Protein AF-A0A931RQ70-F1 (afdb_monomer_lite)

Foldseek 3Di:
DDPPPPPVVVVVVVVVVVVVVVVCVVVVDDPVCCVPPPVNVVVVVVVVVVVVVCCVPPVVVVVVVCCVPPVVVVVVVD

Structure (mmCIF, N/CA/C/O backbone):
data_AF-A0A931RQ70-F1
#
_entry.id   AF-A0A931RQ70-F1
#
loop_
_atom_site.group_PDB
_atom_site.id
_atom_site.type_symbol
_atom_site.label_atom_id
_atom_site.label_alt_id
_atom_site.label_comp_id
_atom_site.label_asym_id
_atom_site.label_entity_id
_atom_site.label_seq_id
_atom_site.pdbx_PDB_ins_code
_atom_site.Cartn_x
_atom_site.Cartn_y
_atom_site.Cartn_z
_atom_site.occupancy
_atom_site.B_iso_or_equiv
_atom_site.auth_seq_id
_atom_site.auth_comp_id
_atom_site.auth_asym_id
_atom_site.auth_atom_id
_atom_site.pdbx_PDB_model_num
ATOM 1 N N . MET A 1 1 ? 8.403 -20.977 -30.434 1.00 39.66 1 MET A N 1
ATOM 2 C CA . MET A 1 1 ? 9.463 -20.957 -29.408 1.00 39.66 1 MET A CA 1
ATOM 3 C C . MET A 1 1 ? 8.960 -20.180 -28.195 1.00 39.66 1 MET A C 1
ATOM 5 O O . MET A 1 1 ? 8.563 -19.037 -28.346 1.00 39.66 1 MET A O 1
ATOM 9 N N . ALA A 1 2 ? 8.928 -20.863 -27.046 1.00 42.84 2 ALA A N 1
ATOM 10 C CA . ALA A 1 2 ? 8.950 -20.370 -25.662 1.00 42.84 2 ALA A CA 1
ATOM 11 C C . ALA A 1 2 ? 7.914 -19.322 -25.176 1.00 42.84 2 ALA A C 1
ATOM 13 O O . ALA A 1 2 ? 8.199 -18.134 -25.055 1.00 42.84 2 ALA A O 1
ATOM 14 N N . GLN A 1 3 ? 6.767 -19.819 -24.696 1.00 49.66 3 GLN A N 1
ATOM 15 C CA . GLN A 1 3 ? 5.905 -19.166 -23.697 1.00 49.66 3 GLN A CA 1
ATOM 16 C C . GLN A 1 3 ? 6.581 -19.111 -22.303 1.00 49.66 3 GLN A C 1
ATOM 18 O O . GLN A 1 3 ? 6.146 -19.787 -21.378 1.00 49.66 3 GLN A O 1
ATOM 23 N N . LYS A 1 4 ? 7.668 -18.345 -22.121 1.00 48.53 4 LYS A N 1
ATOM 24 C CA . LYS A 1 4 ? 8.475 -18.384 -20.874 1.00 48.53 4 LYS A CA 1
ATOM 25 C C . LYS A 1 4 ? 8.405 -17.130 -19.985 1.00 48.53 4 LYS A C 1
ATOM 27 O O . LYS A 1 4 ? 9.210 -16.993 -19.071 1.00 48.53 4 LYS A O 1
ATOM 32 N N . TYR A 1 5 ? 7.455 -16.222 -20.230 1.00 52.97 5 TYR A N 1
ATOM 33 C CA . TYR A 1 5 ? 7.335 -14.953 -19.483 1.00 52.97 5 TYR A CA 1
ATOM 34 C C . TYR A 1 5 ? 6.115 -14.861 -18.557 1.00 52.97 5 TYR A C 1
ATOM 36 O O . TYR A 1 5 ? 6.041 -13.947 -17.741 1.00 52.97 5 TYR A O 1
ATOM 44 N N . LYS A 1 6 ? 5.165 -15.802 -18.636 1.00 52.50 6 LYS A N 1
ATOM 45 C CA . LYS A 1 6 ? 3.911 -15.721 -17.866 1.00 52.50 6 LYS A CA 1
ATOM 46 C C . LYS A 1 6 ? 4.061 -16.169 -16.406 1.00 52.50 6 LYS A C 1
ATOM 48 O O . LYS A 1 6 ? 3.339 -15.681 -15.547 1.00 52.50 6 LYS A O 1
ATOM 53 N N . GLU A 1 7 ? 5.019 -17.046 -16.109 1.00 57.06 7 GLU A N 1
ATOM 54 C CA . GLU A 1 7 ? 5.144 -17.651 -14.772 1.00 57.06 7 GLU A CA 1
ATOM 55 C C . GLU A 1 7 ? 5.994 -16.831 -13.793 1.00 57.06 7 GLU A C 1
ATOM 57 O O . GLU A 1 7 ? 5.798 -16.911 -12.583 1.00 57.06 7 GLU A O 1
ATOM 62 N N . ARG A 1 8 ? 6.893 -15.976 -14.300 1.00 62.19 8 ARG A N 1
ATOM 63 C CA . ARG A 1 8 ? 7.764 -15.145 -13.452 1.00 62.19 8 ARG A CA 1
ATOM 64 C C . ARG A 1 8 ? 6.984 -14.050 -12.714 1.00 62.19 8 ARG A C 1
ATOM 66 O O . ARG A 1 8 ? 7.210 -13.845 -11.527 1.00 62.19 8 ARG A O 1
ATOM 73 N N . GLY A 1 9 ? 6.019 -13.418 -13.388 1.00 69.94 9 GLY A N 1
ATOM 74 C CA . GLY A 1 9 ? 5.227 -12.327 -12.806 1.00 69.94 9 GLY A CA 1
ATOM 75 C C . GLY A 1 9 ? 4.265 -12.768 -11.698 1.00 69.94 9 GLY A C 1
ATOM 76 O O . GLY A 1 9 ? 3.970 -11.989 -10.799 1.00 69.94 9 GLY A O 1
ATOM 77 N N . PHE A 1 10 ? 3.798 -14.021 -11.719 1.00 83.56 10 PHE A N 1
ATOM 78 C CA . PHE A 1 10 ? 2.891 -14.528 -10.684 1.00 83.56 10 PHE A CA 1
ATOM 79 C C . PHE A 1 10 ? 3.614 -14.771 -9.353 1.00 83.56 10 PHE A C 1
ATOM 81 O O . PHE A 1 10 ? 3.116 -14.394 -8.295 1.00 83.56 10 PHE A O 1
ATOM 88 N N . ILE A 1 11 ? 4.818 -15.347 -9.407 1.00 86.81 11 ILE A N 1
ATOM 89 C CA . ILE A 1 11 ? 5.644 -15.579 -8.214 1.00 86.81 11 ILE A CA 1
ATOM 90 C C . ILE A 1 11 ? 6.111 -14.244 -7.625 1.00 86.81 11 ILE A C 1
ATOM 92 O O . ILE A 1 11 ? 6.054 -14.056 -6.414 1.00 86.81 11 ILE A O 1
ATOM 96 N N . GLU A 1 12 ? 6.512 -13.295 -8.472 1.00 81.56 12 GLU A N 1
ATOM 97 C CA . GLU A 1 12 ? 6.910 -11.953 -8.038 1.00 81.56 12 GLU A CA 1
ATOM 98 C C . GLU A 1 12 ? 5.762 -11.219 -7.325 1.00 81.56 12 GLU A C 1
ATOM 100 O O . GLU A 1 12 ? 5.972 -10.633 -6.265 1.00 81.56 12 GLU A O 1
ATOM 105 N N . LEU A 1 13 ? 4.526 -11.349 -7.825 1.00 87.50 13 LEU A N 1
ATOM 106 C CA . LEU A 1 13 ? 3.335 -10.819 -7.156 1.00 87.50 13 LEU A CA 1
ATOM 107 C C . LEU A 1 13 ? 3.139 -11.436 -5.762 1.00 87.50 13 LEU A C 1
ATOM 109 O O . LEU A 1 13 ? 2.880 -10.708 -4.806 1.00 87.50 13 LEU A O 1
ATOM 113 N N . ILE A 1 14 ? 3.284 -12.759 -5.627 1.00 90.69 14 ILE A N 1
ATOM 114 C CA . ILE A 1 14 ? 3.167 -13.449 -4.331 1.00 90.69 14 ILE A CA 1
ATOM 115 C C . ILE A 1 14 ? 4.226 -12.933 -3.353 1.00 90.69 14 ILE A C 1
ATOM 117 O O . ILE A 1 14 ? 3.900 -12.620 -2.209 1.00 90.69 14 ILE A O 1
ATOM 121 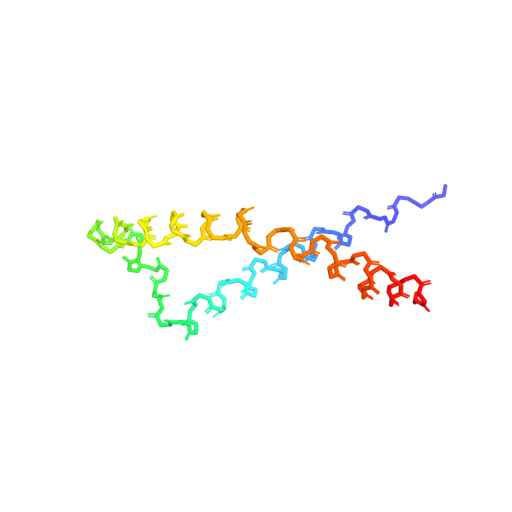N N . VAL A 1 15 ? 5.476 -12.795 -3.801 1.00 92.06 15 VAL A N 1
ATOM 122 C CA . VAL A 1 15 ? 6.572 -12.269 -2.974 1.00 92.06 15 VAL A CA 1
ATOM 123 C C . VAL A 1 15 ? 6.280 -10.835 -2.522 1.00 92.06 15 VAL A C 1
ATOM 125 O O . VAL A 1 15 ? 6.462 -10.523 -1.347 1.00 92.06 15 VAL A O 1
ATOM 128 N N . ILE A 1 16 ? 5.759 -9.982 -3.408 1.00 90.06 16 ILE A N 1
ATOM 129 C CA . ILE A 1 16 ? 5.353 -8.608 -3.071 1.00 90.06 16 ILE A CA 1
ATOM 130 C C . ILE A 1 16 ? 4.228 -8.600 -2.027 1.00 90.06 16 ILE A C 1
ATOM 132 O O . ILE A 1 16 ? 4.295 -7.836 -1.065 1.00 90.06 16 ILE A O 1
ATOM 136 N N . VAL A 1 17 ? 3.211 -9.455 -2.176 1.00 88.25 17 VAL A N 1
ATOM 137 C CA . VAL A 1 17 ? 2.100 -9.554 -1.213 1.00 88.25 17 VAL A CA 1
ATOM 138 C C . VAL A 1 17 ? 2.603 -10.010 0.158 1.00 88.25 17 VAL A C 1
ATOM 140 O O . VAL A 1 17 ? 2.225 -9.423 1.171 1.00 88.25 17 V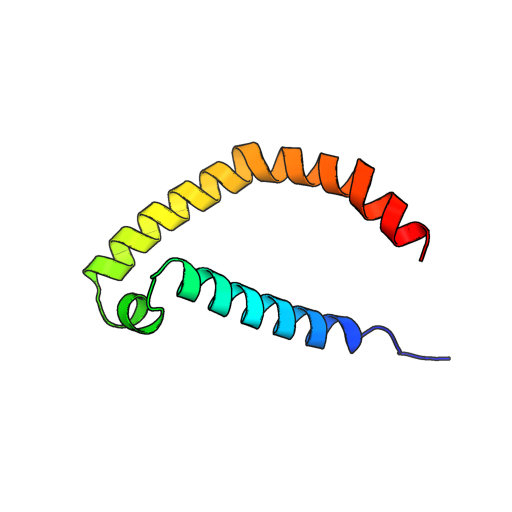AL A O 1
ATOM 143 N N . ILE A 1 18 ? 3.494 -11.004 0.203 1.00 92.94 18 ILE A N 1
ATOM 144 C CA . ILE A 1 18 ? 4.106 -11.474 1.454 1.00 92.94 18 ILE A CA 1
ATOM 145 C C . ILE A 1 18 ? 4.924 -10.352 2.105 1.00 92.94 18 ILE A C 1
ATOM 147 O O . ILE A 1 18 ? 4.777 -10.103 3.300 1.00 92.94 18 ILE A O 1
ATOM 151 N N . LEU A 1 19 ? 5.742 -9.633 1.332 1.00 93.06 19 LEU A N 1
ATOM 152 C CA . LEU A 1 19 ? 6.522 -8.501 1.838 1.00 93.06 19 LEU A CA 1
ATOM 153 C C . LEU A 1 19 ? 5.631 -7.389 2.395 1.00 93.06 19 LEU A C 1
ATOM 155 O O . LEU A 1 19 ? 5.919 -6.868 3.468 1.00 93.06 19 LEU A O 1
ATOM 159 N N . LEU A 1 20 ? 4.528 -7.058 1.721 1.00 87.06 20 LEU A N 1
ATOM 160 C CA . LEU A 1 20 ? 3.554 -6.084 2.221 1.00 87.06 20 LEU A CA 1
ATOM 161 C C . LEU A 1 20 ? 2.953 -6.517 3.562 1.00 87.06 20 LEU A C 1
ATOM 163 O O . LEU A 1 20 ? 2.889 -5.710 4.487 1.00 87.06 20 LEU A O 1
ATOM 167 N N . VAL A 1 21 ? 2.566 -7.789 3.694 1.00 86.94 21 VAL A N 1
ATOM 168 C CA . VAL A 1 21 ? 2.053 -8.353 4.955 1.00 86.94 21 VAL A CA 1
ATOM 169 C C . VAL A 1 21 ? 3.091 -8.244 6.076 1.00 86.94 21 VAL A C 1
ATOM 171 O O . VAL A 1 21 ? 2.745 -7.853 7.193 1.00 86.94 21 VAL A O 1
ATOM 174 N N . VAL A 1 22 ? 4.364 -8.529 5.784 1.00 89.81 22 VAL A N 1
ATOM 175 C CA . VAL A 1 22 ? 5.468 -8.391 6.747 1.00 89.81 22 VAL A CA 1
ATOM 176 C C . VAL A 1 22 ? 5.666 -6.932 7.151 1.00 89.81 22 VAL A C 1
ATOM 178 O O . VAL A 1 22 ? 5.727 -6.645 8.341 1.00 89.81 22 VAL A O 1
ATOM 181 N N . ILE A 1 23 ? 5.704 -5.998 6.199 1.00 87.38 23 ILE A N 1
ATOM 182 C CA . ILE A 1 23 ? 5.872 -4.565 6.480 1.00 87.38 23 ILE A CA 1
ATOM 183 C C . ILE A 1 23 ? 4.732 -4.046 7.363 1.00 87.38 23 ILE A C 1
ATOM 185 O O . ILE A 1 23 ? 4.992 -3.396 8.371 1.00 87.38 23 ILE A O 1
ATOM 189 N N . VAL A 1 24 ? 3.475 -4.371 7.040 1.00 82.94 24 VAL A N 1
ATOM 190 C CA . VAL A 1 24 ? 2.314 -3.968 7.856 1.00 82.94 24 VAL A CA 1
ATOM 191 C C . VAL A 1 24 ? 2.400 -4.558 9.267 1.00 82.94 24 VAL A C 1
ATOM 193 O O . VAL A 1 24 ? 2.117 -3.861 10.241 1.00 82.94 24 VAL A O 1
ATOM 196 N N . SER A 1 25 ? 2.868 -5.802 9.390 1.00 81.94 25 SER A N 1
ATOM 197 C CA . SER A 1 25 ? 3.087 -6.447 10.690 1.00 81.94 25 SER A CA 1
ATOM 198 C C . SER A 1 25 ? 4.203 -5.766 11.497 1.00 81.94 25 SER A C 1
ATOM 200 O O . SER A 1 25 ? 4.066 -5.595 12.707 1.00 81.94 25 SER A O 1
ATOM 202 N N . LEU A 1 26 ? 5.284 -5.324 10.840 1.00 87.06 26 LEU A N 1
ATOM 203 C CA . LEU A 1 26 ? 6.391 -4.582 11.461 1.00 87.06 26 LEU A CA 1
ATOM 204 C C . LEU A 1 26 ? 5.986 -3.176 11.920 1.00 87.06 26 LEU A C 1
ATOM 206 O O . LEU A 1 26 ? 6.540 -2.669 12.890 1.00 87.06 26 LEU A O 1
ATOM 210 N N . LEU A 1 27 ? 4.985 -2.569 11.279 1.00 81.88 27 LEU A N 1
ATOM 211 C CA . LEU A 1 27 ? 4.377 -1.307 11.719 1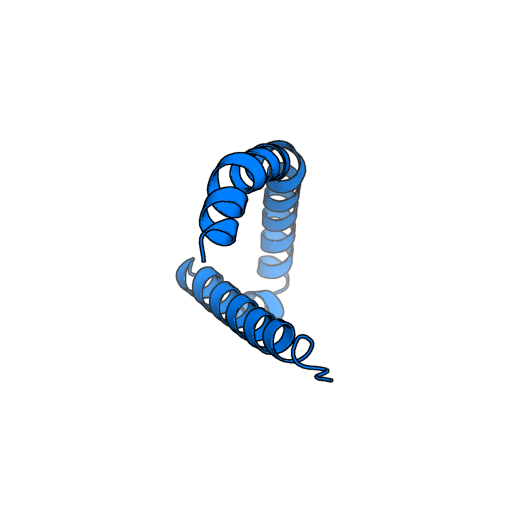.00 81.88 27 LEU A CA 1
ATOM 212 C C . LEU A 1 27 ? 3.507 -1.468 12.984 1.00 81.88 27 LEU A C 1
ATOM 214 O O . LEU A 1 27 ? 2.859 -0.515 13.411 1.00 81.88 27 LEU A O 1
ATOM 218 N N . GLY A 1 28 ? 3.479 -2.661 13.591 1.00 72.56 28 GLY A N 1
ATOM 219 C CA . GLY A 1 28 ? 2.724 -2.954 14.811 1.00 72.56 28 GLY A CA 1
ATOM 220 C C . GLY A 1 28 ? 1.228 -3.157 14.572 1.00 72.56 28 GLY A C 1
ATOM 221 O O . GLY A 1 28 ? 0.455 -3.265 15.524 1.00 72.56 28 GLY A O 1
ATOM 222 N N . VAL A 1 29 ? 0.800 -3.220 13.308 1.00 73.88 29 VAL A N 1
ATOM 223 C CA . VAL A 1 29 ? -0.604 -3.378 12.942 1.00 73.88 29 VAL A CA 1
ATOM 224 C C . VAL A 1 29 ? -0.913 -4.857 12.747 1.00 73.88 29 VAL A C 1
ATOM 226 O O . VAL A 1 29 ? -0.479 -5.500 11.794 1.00 73.88 29 VAL A O 1
ATOM 229 N N . SER A 1 30 ? -1.709 -5.405 13.660 1.00 73.25 30 SER A N 1
ATOM 230 C CA . SER A 1 30 ? -2.222 -6.767 13.550 1.00 73.25 30 SER A CA 1
ATOM 231 C C . SER A 1 30 ? -3.317 -6.832 12.476 1.00 73.25 30 SER A C 1
ATOM 233 O O . SER A 1 30 ? -4.401 -6.269 12.621 1.00 73.25 30 SER A O 1
ATOM 235 N N . LEU A 1 31 ? -3.052 -7.547 11.379 1.00 71.56 31 LEU A N 1
ATOM 236 C CA . LEU A 1 31 ? -4.044 -7.794 10.319 1.00 71.56 31 LEU A CA 1
ATOM 237 C C . LEU A 1 31 ? -5.311 -8.464 10.879 1.00 71.56 31 LEU A C 1
ATOM 239 O O . LEU A 1 31 ? -6.425 -8.142 10.473 1.00 71.56 31 LEU A O 1
ATOM 243 N N . THR A 1 32 ? -5.157 -9.341 11.872 1.00 75.56 32 THR A N 1
ATOM 244 C CA . THR A 1 32 ? -6.274 -10.009 12.550 1.00 75.56 32 THR A CA 1
ATOM 245 C C . THR A 1 32 ? -7.122 -9.031 13.365 1.00 75.56 32 THR A C 1
ATOM 247 O O . THR A 1 32 ? -8.348 -9.152 13.387 1.00 75.56 32 THR A O 1
ATOM 250 N N . SER A 1 33 ? -6.515 -8.036 14.019 1.00 71.88 33 SER A N 1
ATOM 251 C CA . SER A 1 33 ? -7.259 -7.031 14.788 1.00 71.88 33 SER A CA 1
ATOM 252 C C . SER A 1 33 ? -7.942 -6.000 13.888 1.00 71.88 33 SER A C 1
ATOM 254 O O . SER A 1 33 ? -9.036 -5.549 14.222 1.00 71.88 33 SER A O 1
ATOM 256 N N . LEU A 1 34 ? -7.374 -5.706 12.712 1.00 72.56 34 LEU A N 1
ATOM 257 C CA . LEU A 1 34 ? -8.025 -4.891 11.680 1.00 72.56 34 LEU A CA 1
ATOM 258 C C . LEU A 1 34 ? -9.296 -5.537 11.115 1.00 72.56 34 LEU A C 1
ATOM 260 O O . LEU A 1 34 ? -10.239 -4.833 10.761 1.00 72.56 34 LEU A O 1
ATOM 264 N N . VAL A 1 35 ? -9.329 -6.868 11.008 1.00 73.69 35 VAL A N 1
ATOM 265 C CA . VAL A 1 35 ? -10.487 -7.589 10.454 1.00 73.69 35 VAL A CA 1
ATOM 266 C C . VAL A 1 35 ? -11.533 -7.900 11.528 1.00 73.69 35 VAL A C 1
ATOM 268 O O . VAL A 1 35 ? -12.727 -7.884 11.236 1.00 73.69 35 VAL A O 1
ATOM 271 N N . SER A 1 36 ? -11.112 -8.145 12.771 1.00 78.81 36 SER A N 1
ATOM 272 C CA . SER A 1 36 ? -12.016 -8.532 13.864 1.00 78.81 36 SER A CA 1
ATOM 273 C C . SER A 1 36 ? -12.642 -7.352 14.615 1.00 78.81 36 SER A C 1
ATOM 275 O O . SER A 1 36 ? -13.733 -7.502 15.164 1.00 78.81 36 SER A O 1
ATOM 277 N N . ASN A 1 37 ? -12.001 -6.178 14.639 1.00 78.94 37 ASN A N 1
ATOM 278 C CA . ASN A 1 37 ? -12.445 -5.052 15.460 1.00 78.94 37 ASN A CA 1
ATOM 279 C C . ASN A 1 37 ? -12.942 -3.877 14.598 1.00 78.94 37 ASN A C 1
ATOM 281 O O . ASN A 1 37 ? -12.161 -3.210 13.916 1.00 78.94 37 ASN A O 1
ATOM 285 N N . LYS A 1 38 ? -14.256 -3.607 14.643 1.00 79.00 38 LYS A N 1
ATOM 286 C CA . LYS A 1 38 ? -14.924 -2.566 13.834 1.00 79.00 38 LYS A CA 1
ATOM 287 C C . LYS A 1 38 ? -14.288 -1.181 13.999 1.00 79.00 38 LYS A C 1
ATOM 289 O O . LYS A 1 38 ? -14.057 -0.501 13.005 1.00 79.00 38 LYS A O 1
ATOM 294 N N . THR A 1 39 ? -13.935 -0.802 15.224 1.00 79.44 39 THR A N 1
ATOM 295 C CA . THR A 1 39 ? -13.355 0.516 15.518 1.00 79.44 39 THR A CA 1
ATOM 296 C C . THR A 1 39 ? -11.948 0.664 14.941 1.00 79.44 39 THR A C 1
ATOM 298 O O . THR A 1 39 ? -11.601 1.710 14.397 1.00 79.44 39 THR A O 1
ATOM 301 N N . LEU A 1 40 ? -11.122 -0.385 15.016 1.00 75.44 40 LEU A N 1
ATOM 302 C CA . LEU A 1 40 ? -9.786 -0.363 14.407 1.00 75.44 40 LEU A CA 1
ATOM 303 C C . LEU A 1 40 ? -9.874 -0.333 12.882 1.00 75.44 40 LEU A C 1
ATOM 305 O O . LEU A 1 40 ? -9.117 0.393 12.241 1.00 75.44 40 LEU A O 1
ATOM 309 N N . LYS A 1 41 ? -10.834 -1.062 12.307 1.00 79.69 41 LYS A N 1
ATOM 310 C CA . LYS A 1 41 ? -11.095 -1.065 10.868 1.00 79.69 41 LYS A CA 1
ATOM 311 C C . LYS A 1 41 ? -11.438 0.329 10.338 1.00 79.69 41 LYS A C 1
ATOM 313 O O . LYS A 1 41 ? -10.896 0.734 9.315 1.00 79.69 41 LYS A O 1
ATOM 318 N N . GLU A 1 42 ? -12.319 1.057 11.018 1.00 80.56 42 GLU A N 1
ATOM 319 C CA . GLU A 1 42 ? -12.742 2.402 10.602 1.00 80.56 42 GLU A CA 1
ATOM 320 C C . GLU A 1 42 ? -11.603 3.425 10.708 1.00 80.56 42 GLU A C 1
ATOM 322 O O . GLU A 1 42 ? -11.356 4.170 9.760 1.00 80.56 42 GLU A O 1
ATOM 327 N N . ASN A 1 43 ? -10.831 3.401 11.800 1.00 81.19 43 ASN A N 1
ATOM 328 C CA . ASN A 1 43 ? -9.661 4.272 11.953 1.00 81.19 43 ASN A CA 1
ATOM 329 C C . ASN A 1 43 ? -8.571 3.969 10.915 1.00 81.19 43 ASN A C 1
ATOM 331 O O . ASN A 1 43 ? -7.986 4.884 10.334 1.00 81.19 43 ASN A O 1
ATOM 335 N N . PHE A 1 44 ? -8.321 2.690 10.630 1.00 83.38 44 PHE A N 1
ATOM 336 C CA . PHE A 1 44 ? -7.361 2.297 9.603 1.00 83.38 44 PHE A CA 1
ATOM 337 C C . PHE A 1 44 ? -7.843 2.663 8.198 1.00 83.38 44 PHE A C 1
ATOM 339 O O . PHE A 1 44 ? -7.031 3.053 7.369 1.00 83.38 44 PHE A O 1
ATOM 346 N N . ALA A 1 45 ? -9.148 2.596 7.925 1.00 82.12 45 ALA A N 1
ATOM 347 C CA . ALA A 1 45 ? -9.708 3.041 6.653 1.00 82.12 45 ALA A CA 1
ATOM 348 C C . ALA A 1 45 ? -9.504 4.549 6.432 1.00 82.12 45 ALA A C 1
ATOM 350 O O . ALA A 1 45 ? -9.150 4.949 5.326 1.00 82.12 45 ALA A O 1
ATOM 351 N N . LEU A 1 46 ? -9.655 5.374 7.473 1.00 83.81 46 LEU A N 1
ATOM 352 C CA . LEU A 1 46 ? -9.363 6.811 7.408 1.00 83.81 46 LEU A CA 1
ATOM 353 C C . LEU A 1 46 ? -7.872 7.085 7.179 1.00 83.81 46 LEU A C 1
ATOM 355 O O . LEU A 1 46 ? -7.513 7.867 6.298 1.00 83.81 46 LEU A O 1
ATOM 359 N N . LEU A 1 47 ? -6.994 6.399 7.920 1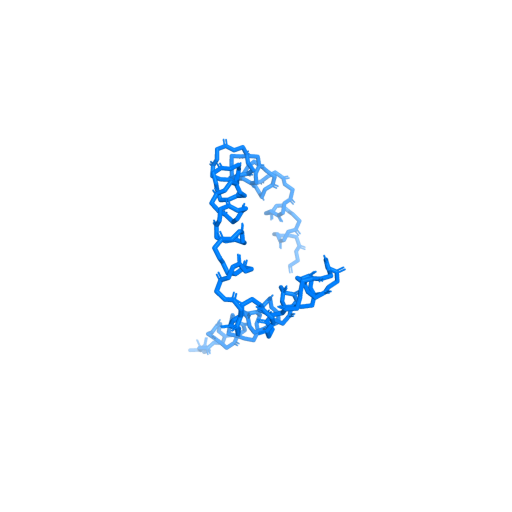.00 84.69 47 LEU A N 1
ATOM 360 C CA . LEU A 1 47 ? -5.547 6.490 7.710 1.00 84.69 47 LEU A CA 1
ATOM 361 C C . LEU A 1 47 ? -5.163 6.051 6.295 1.00 84.69 47 LEU A C 1
ATOM 363 O O . LEU A 1 47 ? -4.403 6.740 5.620 1.00 84.69 47 LEU A O 1
ATOM 367 N N . TRP A 1 48 ? -5.728 4.944 5.816 1.00 82.56 48 TRP A N 1
ATOM 368 C CA . TRP A 1 48 ? -5.493 4.429 4.474 1.00 82.56 48 TRP A CA 1
ATOM 369 C C . TRP A 1 48 ? -5.976 5.401 3.399 1.00 82.56 48 TRP A C 1
ATOM 371 O O . TRP A 1 48 ? -5.262 5.622 2.430 1.00 82.56 48 TRP A O 1
ATOM 381 N N . GLN A 1 49 ? -7.134 6.040 3.575 1.00 86.81 49 GLN A N 1
ATOM 382 C CA . GLN A 1 49 ? -7.602 7.092 2.668 1.00 86.81 49 GLN A CA 1
ATOM 383 C C . GLN A 1 49 ? -6.625 8.272 2.612 1.00 86.81 49 GLN A C 1
ATOM 385 O O . GLN A 1 49 ? -6.311 8.742 1.520 1.00 86.81 49 GLN A O 1
ATOM 390 N N . GLY A 1 50 ? -6.089 8.708 3.756 1.00 86.25 50 GLY A N 1
ATOM 391 C CA . GLY A 1 50 ? -5.059 9.748 3.808 1.00 86.25 50 GLY A CA 1
ATOM 392 C C . GLY A 1 50 ? -3.763 9.331 3.110 1.00 86.25 50 GLY A C 1
ATOM 393 O O . GLY A 1 50 ? -3.212 10.093 2.316 1.00 86.25 50 GLY A O 1
ATOM 394 N N . VAL A 1 51 ? -3.309 8.095 3.338 1.00 86.12 51 VAL A N 1
ATOM 395 C CA . VAL A 1 51 ? -2.134 7.518 2.666 1.00 86.12 51 VAL A CA 1
ATOM 396 C C . VAL A 1 51 ? -2.356 7.422 1.158 1.00 86.12 51 VAL A C 1
ATOM 398 O O . VAL A 1 51 ? -1.470 7.793 0.397 1.00 86.12 51 VAL A O 1
ATOM 401 N N . VAL A 1 52 ? -3.531 6.976 0.707 1.00 88.62 52 VAL A N 1
ATOM 402 C CA . VAL A 1 52 ? -3.881 6.892 -0.718 1.00 88.62 52 VAL A CA 1
ATOM 403 C C . VAL A 1 52 ? -3.922 8.280 -1.349 1.00 88.62 52 VAL A C 1
ATOM 405 O O . VAL A 1 52 ? -3.385 8.456 -2.440 1.00 88.62 52 VAL A O 1
ATOM 408 N N . TRP A 1 53 ? -4.505 9.269 -0.670 1.00 89.25 53 TRP A N 1
ATOM 409 C CA . TRP A 1 53 ? -4.532 10.649 -1.151 1.00 89.25 53 TRP A CA 1
ATOM 410 C C . TRP A 1 53 ? -3.114 11.218 -1.289 1.00 89.25 53 TRP A C 1
ATOM 412 O O . TRP A 1 53 ? -2.745 11.712 -2.355 1.00 89.25 53 TRP A O 1
ATOM 422 N N . LEU A 1 54 ? -2.278 11.057 -0.258 1.00 88.31 54 LEU A N 1
ATOM 423 C CA . LEU A 1 54 ? -0.878 11.483 -0.283 1.00 88.31 54 LEU A CA 1
ATOM 424 C C . LEU A 1 54 ? -0.084 10.747 -1.374 1.00 88.31 54 LEU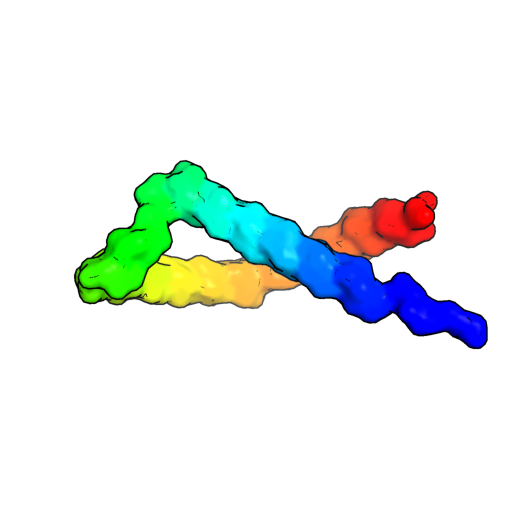 A C 1
ATOM 426 O O . LEU A 1 54 ? 0.726 11.351 -2.083 1.00 88.31 54 LEU A O 1
ATOM 430 N N . TRP A 1 55 ? -0.339 9.448 -1.542 1.00 85.94 55 TRP A N 1
ATOM 431 C CA . TRP A 1 55 ? 0.288 8.633 -2.571 1.00 85.94 55 TRP A CA 1
ATOM 432 C C . TRP A 1 55 ? -0.076 9.132 -3.963 1.00 85.94 55 TRP A C 1
ATOM 434 O O . TRP A 1 55 ? 0.815 9.393 -4.759 1.00 85.94 55 TRP A O 1
ATOM 444 N N . GLN A 1 56 ? -1.361 9.310 -4.265 1.00 88.50 56 GLN A N 1
ATOM 445 C CA . GLN A 1 56 ? -1.803 9.756 -5.586 1.00 88.50 56 GLN A CA 1
ATOM 446 C C . GLN A 1 56 ? -1.336 11.176 -5.911 1.00 88.50 56 GLN A C 1
ATOM 448 O O . GLN A 1 56 ? -0.997 11.451 -7.060 1.00 88.50 56 GLN A O 1
ATOM 453 N N . HIS A 1 57 ? -1.296 12.066 -4.918 1.00 86.38 57 HIS A N 1
ATOM 454 C CA . HIS A 1 57 ? -1.018 13.478 -5.157 1.00 86.38 57 HIS A CA 1
ATOM 455 C C . HIS A 1 57 ? 0.480 13.816 -5.167 1.00 86.38 57 HIS A C 1
ATOM 457 O O . HIS A 1 57 ? 0.916 14.640 -5.966 1.00 86.38 57 HIS A O 1
ATOM 463 N N . TYR A 1 58 ? 1.285 13.155 -4.329 1.00 83.56 58 TYR A N 1
ATOM 464 C CA . TYR A 1 58 ? 2.709 13.478 -4.173 1.00 83.56 58 TYR A CA 1
ATOM 465 C C . TYR A 1 58 ? 3.619 12.332 -4.599 1.00 83.56 58 TYR A C 1
ATOM 467 O O . TYR A 1 58 ? 4.518 12.515 -5.425 1.00 83.56 58 TYR A O 1
ATOM 475 N N . ILE A 1 59 ? 3.392 11.135 -4.054 1.00 84.25 59 ILE A N 1
ATOM 476 C CA . ILE A 1 59 ? 4.348 10.037 -4.227 1.00 84.25 59 ILE A CA 1
ATOM 477 C C . ILE A 1 59 ? 4.266 9.443 -5.632 1.00 84.25 59 ILE A C 1
ATOM 479 O O . ILE A 1 59 ? 5.300 9.132 -6.200 1.00 84.25 59 ILE A O 1
ATOM 483 N N . ALA A 1 60 ? 3.090 9.355 -6.248 1.00 84.56 60 ALA A N 1
ATOM 484 C CA . ALA A 1 60 ? 2.913 8.795 -7.586 1.00 84.56 60 ALA A CA 1
ATOM 485 C C . ALA A 1 60 ? 3.642 9.619 -8.659 1.00 84.56 60 ALA A C 1
ATOM 487 O O . ALA A 1 60 ? 4.282 9.052 -9.547 1.00 84.56 60 ALA A O 1
ATOM 488 N N . SER A 1 61 ? 3.599 10.951 -8.543 1.00 83.44 61 SER A N 1
ATOM 489 C CA . SER A 1 61 ? 4.318 11.858 -9.441 1.00 83.44 61 SER A CA 1
ATOM 490 C C . SER A 1 61 ? 5.831 11.669 -9.303 1.00 83.44 61 SER A C 1
ATOM 492 O O . SER A 1 61 ? 6.514 11.339 -10.275 1.00 83.44 61 SER A O 1
ATOM 494 N N . LEU A 1 62 ? 6.349 11.736 -8.072 1.00 82.44 62 LEU A N 1
ATOM 495 C CA . LEU A 1 62 ? 7.769 11.507 -7.789 1.00 82.44 62 LEU A CA 1
ATOM 496 C C . LEU A 1 62 ? 8.226 10.091 -8.164 1.00 82.44 62 LEU A C 1
ATOM 498 O O . LEU A 1 62 ? 9.327 9.906 -8.676 1.00 82.44 62 LEU A O 1
ATOM 502 N N . TRP A 1 63 ? 7.369 9.092 -7.969 1.00 84.06 63 TRP A N 1
ATOM 503 C CA . TRP A 1 63 ? 7.634 7.700 -8.308 1.00 84.06 63 TRP A CA 1
ATOM 504 C C . TRP A 1 63 ? 7.769 7.500 -9.814 1.00 84.06 63 TRP A C 1
ATOM 506 O O . TRP A 1 63 ? 8.636 6.750 -10.256 1.00 84.06 63 TRP A O 1
ATOM 516 N N . SER A 1 64 ? 6.964 8.195 -10.622 1.00 83.00 64 SER A N 1
ATOM 517 C CA . SER A 1 64 ? 7.073 8.134 -12.084 1.00 83.00 64 SER A CA 1
ATOM 518 C C . SER A 1 64 ? 8.412 8.691 -12.592 1.00 83.00 64 SER A C 1
ATOM 520 O O . SER A 1 64 ? 9.054 8.092 -13.464 1.00 83.00 64 SER A O 1
ATOM 522 N N . LEU A 1 65 ? 8.891 9.776 -11.976 1.00 82.31 65 LEU A N 1
ATOM 523 C CA . LEU A 1 65 ? 10.201 10.365 -12.255 1.00 82.31 65 LEU A CA 1
ATOM 524 C C . LEU A 1 65 ? 11.335 9.450 -11.775 1.00 82.31 65 LEU A C 1
ATOM 526 O O . LEU A 1 65 ? 12.254 9.150 -12.531 1.00 82.31 65 LEU A O 1
ATOM 530 N N . PHE A 1 66 ? 11.244 8.922 -10.554 1.00 85.88 66 PHE A N 1
ATOM 531 C CA . PHE A 1 66 ? 12.244 8.005 -10.005 1.00 85.88 66 PHE A CA 1
ATOM 532 C C . PHE A 1 66 ? 12.351 6.713 -10.826 1.00 85.88 66 PHE A C 1
ATOM 534 O O . PHE A 1 66 ? 13.447 6.260 -11.162 1.00 85.88 66 PHE A O 1
ATOM 541 N N . ARG A 1 67 ? 11.208 6.138 -11.214 1.00 83.56 67 ARG A N 1
ATOM 542 C CA . ARG A 1 67 ? 11.158 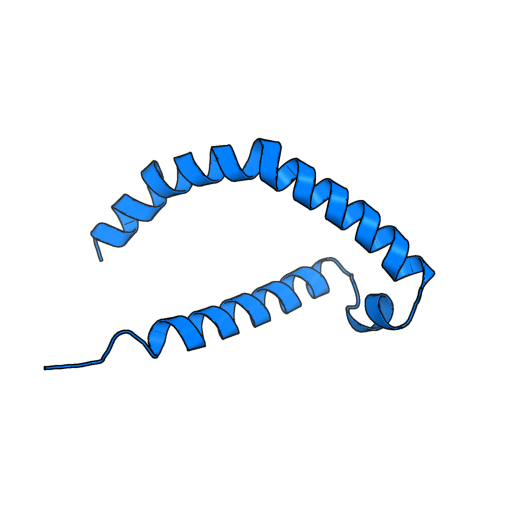4.938 -12.048 1.00 83.56 67 ARG A CA 1
ATOM 543 C C . ARG A 1 67 ? 11.846 5.175 -13.386 1.00 83.56 67 ARG A C 1
ATOM 545 O O . ARG A 1 67 ? 12.644 4.338 -13.797 1.00 83.56 67 ARG A O 1
ATOM 552 N N . SER A 1 68 ? 11.555 6.294 -14.048 1.00 82.00 68 SER A N 1
ATOM 553 C CA . SER A 1 68 ? 12.116 6.588 -15.370 1.00 82.00 68 SER A CA 1
ATOM 554 C C . SER A 1 68 ? 13.608 6.912 -15.340 1.00 82.00 68 SER A C 1
ATOM 556 O O . SER A 1 68 ? 14.336 6.451 -16.215 1.00 82.00 68 SER A O 1
ATOM 558 N N . TYR A 1 69 ? 14.075 7.638 -14.323 1.00 82.00 69 TYR A N 1
ATOM 559 C CA . TYR A 1 69 ? 15.452 8.131 -14.276 1.00 82.00 69 TYR A CA 1
ATOM 560 C C . TYR A 1 69 ? 16.441 7.181 -13.586 1.00 82.00 69 TYR A C 1
ATOM 562 O O . TYR A 1 69 ? 17.627 7.193 -13.901 1.00 82.00 69 TYR A O 1
ATOM 570 N N . ILE A 1 70 ? 15.973 6.351 -12.647 1.00 83.00 70 ILE A N 1
ATOM 571 C CA . ILE A 1 70 ? 16.829 5.460 -11.847 1.00 83.00 70 ILE A CA 1
ATOM 572 C C . ILE A 1 70 ? 16.568 3.996 -12.205 1.00 83.00 70 ILE A C 1
ATOM 574 O O . ILE A 1 70 ? 17.484 3.282 -12.608 1.00 83.00 70 ILE A O 1
ATOM 578 N N . ILE A 1 71 ? 15.321 3.532 -12.082 1.00 80.50 71 ILE A N 1
ATOM 579 C CA . ILE A 1 71 ? 15.009 2.095 -12.156 1.00 80.50 71 ILE A CA 1
ATOM 580 C C . ILE A 1 71 ? 15.143 1.563 -13.585 1.00 80.50 71 ILE A C 1
ATOM 582 O O . ILE A 1 71 ? 15.840 0.574 -13.797 1.00 80.50 71 ILE A O 1
ATOM 586 N N . ILE A 1 72 ? 14.506 2.215 -14.565 1.00 81.44 72 ILE A N 1
ATOM 587 C CA . ILE A 1 72 ? 14.550 1.797 -15.975 1.00 81.44 72 ILE A CA 1
ATOM 588 C C . ILE A 1 72 ? 15.996 1.663 -16.484 1.00 81.44 72 ILE A C 1
ATOM 590 O O . ILE A 1 72 ? 16.331 0.587 -16.974 1.00 81.44 72 ILE A O 1
ATOM 594 N N . PRO A 1 73 ? 16.887 2.663 -16.348 1.00 79.94 73 PRO A N 1
ATOM 595 C CA . PRO A 1 73 ? 18.254 2.538 -16.852 1.00 79.94 73 PRO A CA 1
ATOM 596 C C . PRO A 1 73 ? 19.111 1.515 -16.095 1.00 79.94 73 PRO A C 1
ATOM 598 O O . PRO A 1 73 ? 20.029 0.948 -16.681 1.00 79.94 73 PRO A O 1
ATOM 601 N N . ILE A 1 74 ? 18.843 1.248 -14.813 1.00 82.12 74 ILE A N 1
ATOM 602 C CA . ILE A 1 74 ? 19.528 0.173 -14.077 1.00 82.12 74 ILE A CA 1
ATOM 603 C C . ILE A 1 74 ? 19.077 -1.193 -14.592 1.00 82.12 74 ILE A C 1
ATOM 605 O O . ILE A 1 74 ? 19.914 -2.055 -14.843 1.00 82.12 74 ILE A O 1
ATOM 609 N N . TRP A 1 75 ? 17.773 -1.373 -14.788 1.00 79.00 75 TRP A N 1
ATOM 610 C CA . TRP A 1 75 ? 17.212 -2.647 -15.221 1.00 79.00 75 TRP A CA 1
ATOM 611 C C . TRP A 1 75 ? 17.537 -2.966 -16.677 1.00 79.00 75 TRP A C 1
ATOM 613 O O . TRP A 1 75 ? 17.743 -4.119 -17.010 1.00 79.00 75 TRP A O 1
ATOM 623 N N . ASN A 1 76 ? 17.654 -1.950 -17.536 1.00 80.94 76 ASN A N 1
ATOM 624 C CA . ASN A 1 76 ? 18.032 -2.136 -18.939 1.00 80.94 76 ASN A CA 1
ATOM 625 C C . ASN A 1 76 ? 19.498 -2.578 -19.123 1.00 80.94 76 ASN A C 1
ATOM 627 O O . ASN A 1 76 ? 19.903 -2.890 -20.239 1.00 80.94 76 ASN A O 1
ATOM 631 N N . ARG A 1 77 ? 20.309 -2.533 -18.055 1.00 73.12 77 ARG A N 1
ATOM 632 C CA . ARG A 1 77 ? 21.714 -2.972 -18.052 1.00 73.12 77 ARG A CA 1
ATOM 633 C C . ARG A 1 77 ? 21.907 -4.427 -17.614 1.00 73.12 77 ARG A C 1
ATOM 635 O O . ARG A 1 77 ? 23.032 -4.910 -17.707 1.00 73.12 77 ARG A O 1
ATOM 642 N N . PHE A 1 78 ? 20.855 -5.092 -17.145 1.00 68.50 78 PHE A N 1
ATOM 643 C CA . PHE A 1 78 ? 20.848 -6.503 -16.757 1.00 68.50 78 PHE A CA 1
ATOM 644 C C . PHE A 1 78 ? 19.917 -7.300 -17.672 1.00 68.50 78 PHE A C 1
ATOM 646 O O . PHE A 1 78 ? 20.245 -8.477 -17.936 1.00 68.50 78 PHE A O 1
#

Secondary structure (DSSP, 8-state):
----SHHHHHHHHHHHHHHHHHHHHHTT--HHHHHH-HHHHHHHHHHHHHHHHHIIIIIHHHHHHHIIIIIHHHHTT-

Sequence (78 aa):
MAQKYKERGFIELIVIVILLVVIVSLLGVSLTSLVSNKTLKENFALLWQGVVWLWQHYIASLWSLFRSYIIIPIWNRF

pLDDT: mean 79.2, std 11.22, range [39.66, 93.06]

Radius of gyration: 17.46 Å; chains: 1; bounding box: 37×34×45 Å